Protein AF-A0A7C4CLF3-F1 (afdb_monomer_lite)

Structure (mmCIF, N/CA/C/O backbone):
data_AF-A0A7C4CLF3-F1
#
_entry.id   AF-A0A7C4CLF3-F1
#
loop_
_atom_site.group_PDB
_atom_site.id
_atom_site.type_symbol
_atom_site.label_atom_id
_atom_site.label_alt_id
_atom_site.label_comp_id
_atom_site.label_asym_id
_atom_site.label_entity_id
_atom_site.label_seq_id
_atom_site.pdbx_PDB_ins_code
_atom_site.Cartn_x
_atom_site.Cartn_y
_atom_site.Cartn_z
_atom_site.occupancy
_atom_site.B_iso_or_equiv
_atom_site.auth_seq_id
_atom_site.auth_comp_id
_atom_site.auth_asym_id
_atom_site.auth_atom_id
_atom_site.pdbx_PDB_model_num
ATOM 1 N N . ILE A 1 1 ? -1.739 -5.052 1.913 1.00 98.31 1 ILE A N 1
ATOM 2 C CA . ILE A 1 1 ? -0.980 -5.663 0.798 1.00 98.31 1 ILE A CA 1
ATOM 3 C C . ILE A 1 1 ? 0.257 -4.815 0.532 1.00 98.31 1 ILE A C 1
ATOM 5 O O . ILE A 1 1 ? 0.117 -3.636 0.220 1.00 98.31 1 ILE A O 1
ATOM 9 N N . GLU A 1 2 ? 1.456 -5.366 0.692 1.00 97.44 2 GLU A N 1
ATOM 10 C CA . GLU A 1 2 ? 2.700 -4.653 0.386 1.00 97.44 2 GLU A CA 1
ATOM 11 C C . GLU A 1 2 ? 3.278 -5.072 -0.971 1.00 97.44 2 GLU A C 1
ATOM 13 O O . GLU A 1 2 ? 3.654 -6.214 -1.190 1.00 97.44 2 GLU A O 1
ATOM 18 N N . GLN A 1 3 ? 3.416 -4.121 -1.883 1.00 94.94 3 GLN A N 1
ATOM 19 C CA . GLN A 1 3 ? 4.241 -4.252 -3.074 1.00 94.94 3 GLN A CA 1
ATOM 20 C C . GLN A 1 3 ? 5.724 -4.288 -2.678 1.00 94.94 3 GLN A C 1
ATOM 22 O O . GLN A 1 3 ? 6.275 -3.273 -2.233 1.00 94.94 3 GLN A O 1
ATOM 27 N N . ARG A 1 4 ? 6.385 -5.438 -2.865 1.00 92.50 4 ARG A N 1
ATOM 28 C CA . ARG A 1 4 ? 7.811 -5.597 -2.554 1.00 92.50 4 ARG A CA 1
ATOM 29 C C . ARG A 1 4 ? 8.659 -4.695 -3.436 1.00 92.50 4 ARG A C 1
ATOM 31 O O . ARG A 1 4 ? 8.721 -4.851 -4.656 1.00 92.50 4 ARG A O 1
ATOM 38 N N . ILE A 1 5 ? 9.369 -3.777 -2.796 1.00 85.81 5 ILE A N 1
ATOM 39 C CA . ILE A 1 5 ? 10.325 -2.901 -3.464 1.00 85.81 5 ILE A CA 1
ATOM 40 C C . ILE A 1 5 ? 11.635 -3.667 -3.614 1.00 85.81 5 ILE A C 1
ATOM 42 O O . ILE A 1 5 ? 12.145 -4.178 -2.613 1.00 85.81 5 ILE A O 1
ATOM 46 N N . PRO A 1 6 ? 12.215 -3.769 -4.823 1.00 80.62 6 PRO A N 1
ATOM 47 C CA . PRO A 1 6 ? 13.452 -4.510 -4.962 1.00 80.62 6 PRO A CA 1
ATOM 48 C C . PRO A 1 6 ? 14.561 -3.823 -4.158 1.00 80.62 6 PRO A C 1
ATOM 50 O O . PRO A 1 6 ? 14.803 -2.624 -4.298 1.00 80.62 6 PRO A O 1
ATOM 53 N N . TYR A 1 7 ? 15.251 -4.603 -3.324 1.00 71.88 7 TYR A N 1
ATOM 54 C CA . TYR A 1 7 ? 16.207 -4.102 -2.329 1.00 71.88 7 TYR A CA 1
ATOM 55 C C . TYR A 1 7 ? 17.327 -3.234 -2.924 1.00 71.88 7 TYR A C 1
ATOM 57 O O . TYR A 1 7 ? 17.796 -2.293 -2.290 1.00 71.88 7 TYR A O 1
ATOM 65 N N . ALA A 1 8 ? 17.714 -3.485 -4.179 1.00 74.62 8 ALA A N 1
ATOM 66 C CA . ALA A 1 8 ? 18.697 -2.674 -4.898 1.00 74.62 8 ALA A CA 1
ATOM 67 C C . ALA A 1 8 ? 18.305 -1.187 -5.045 1.00 74.62 8 ALA A C 1
ATOM 69 O O . ALA A 1 8 ? 19.165 -0.371 -5.374 1.00 74.62 8 ALA A O 1
ATOM 70 N N . PHE A 1 9 ? 17.037 -0.837 -4.802 1.00 73.56 9 PHE A N 1
ATOM 71 C CA . PHE A 1 9 ? 16.491 0.519 -4.921 1.00 73.56 9 PHE A CA 1
ATOM 72 C C . PHE A 1 9 ? 16.166 1.169 -3.576 1.00 73.56 9 PHE A C 1
ATOM 74 O O . PHE A 1 9 ? 15.627 2.275 -3.550 1.00 73.56 9 PHE A O 1
ATOM 81 N N . LEU A 1 10 ? 16.491 0.500 -2.471 1.00 78.62 10 LEU A N 1
ATOM 82 C CA . LEU A 1 10 ? 16.322 1.029 -1.126 1.00 78.62 10 LEU A CA 1
ATOM 83 C C . LEU A 1 10 ? 17.646 1.566 -0.570 1.00 78.62 10 LEU A C 1
ATOM 85 O O . LEU A 1 10 ? 18.733 1.269 -1.078 1.00 78.62 10 LEU A O 1
ATOM 89 N N . GLY A 1 11 ? 17.546 2.375 0.487 1.00 80.38 11 GLY A N 1
ATOM 90 C CA . GLY A 1 11 ? 18.708 2.756 1.285 1.00 80.38 11 GLY A CA 1
ATOM 91 C C . GLY A 1 11 ? 19.404 1.505 1.820 1.00 80.38 11 GLY A C 1
ATOM 92 O O . GLY A 1 11 ? 18.752 0.553 2.232 1.00 80.38 11 GLY A O 1
ATOM 93 N N . LYS A 1 12 ? 20.738 1.475 1.785 1.00 81.56 12 LYS A N 1
ATOM 94 C CA . LYS A 1 12 ? 21.520 0.337 2.295 1.00 81.56 12 LYS A CA 1
ATOM 95 C C . LYS A 1 12 ? 21.783 0.510 3.789 1.00 81.56 12 LYS A C 1
ATOM 97 O O . LYS A 1 12 ? 22.923 0.724 4.195 1.00 81.56 12 LYS A O 1
ATOM 102 N N . ASP A 1 13 ? 20.725 0.459 4.584 1.00 83.62 13 ASP A N 1
ATOM 103 C CA . ASP A 1 13 ? 20.789 0.527 6.041 1.00 83.62 13 ASP A CA 1
ATOM 104 C C . ASP A 1 13 ? 19.910 -0.548 6.690 1.00 83.62 13 ASP A C 1
ATOM 106 O O . ASP A 1 13 ? 19.141 -1.239 6.026 1.00 83.62 13 ASP A O 1
ATOM 110 N N . SER A 1 14 ? 20.043 -0.704 8.007 1.00 85.81 14 SER A N 1
ATOM 111 C CA . SER A 1 14 ? 19.294 -1.696 8.785 1.00 85.81 14 SER A CA 1
ATOM 112 C C . SER A 1 14 ? 17.796 -1.411 8.885 1.00 85.81 14 SER A C 1
ATOM 114 O O . SER A 1 14 ? 17.063 -2.252 9.393 1.00 85.81 14 SER A O 1
ATOM 116 N N . TYR A 1 15 ? 17.342 -0.228 8.472 1.00 88.6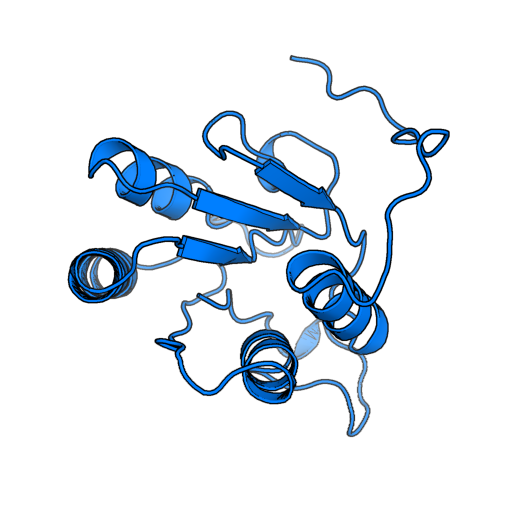2 15 TYR A N 1
ATOM 117 C CA . TYR A 1 15 ? 15.945 0.182 8.579 1.00 88.62 15 TYR A CA 1
ATOM 118 C C . TYR A 1 15 ? 15.170 -0.061 7.288 1.00 88.62 15 TYR A C 1
ATOM 120 O O . TYR A 1 15 ? 13.947 0.003 7.312 1.00 88.62 15 TYR A O 1
ATOM 128 N N . SER A 1 16 ? 15.867 -0.323 6.183 1.00 90.00 16 SER A N 1
ATOM 129 C CA . SER A 1 16 ? 15.289 -0.535 4.863 1.00 90.00 16 SER A CA 1
ATOM 130 C C . SER A 1 16 ? 15.242 -2.026 4.533 1.00 90.00 16 SER A C 1
ATOM 132 O O . SER A 1 16 ? 16.257 -2.628 4.199 1.00 90.00 16 SER A O 1
ATOM 134 N N . HIS A 1 17 ? 14.062 -2.638 4.601 1.00 90.31 17 HIS A N 1
ATOM 135 C CA . HIS A 1 17 ? 13.869 -4.060 4.295 1.00 90.31 17 HIS A CA 1
ATOM 136 C C . HIS A 1 17 ? 12.509 -4.317 3.633 1.00 90.31 17 HIS A C 1
ATOM 138 O O . HIS A 1 17 ? 11.674 -3.425 3.510 1.00 90.31 17 HIS A O 1
ATOM 144 N N . THR A 1 18 ? 12.275 -5.539 3.160 1.00 90.25 18 THR A N 1
ATOM 145 C CA . THR A 1 18 ? 10.928 -5.948 2.739 1.00 90.25 18 THR A CA 1
ATOM 146 C C . THR A 1 18 ? 9.998 -6.000 3.945 1.00 90.25 18 THR A C 1
ATOM 148 O O . THR A 1 18 ? 10.450 -6.292 5.049 1.00 90.25 18 THR A O 1
ATOM 151 N N . HIS A 1 19 ? 8.705 -5.772 3.733 1.00 93.12 19 HIS A N 1
ATOM 152 C CA . HIS A 1 19 ? 7.657 -5.857 4.757 1.00 93.12 19 HIS A CA 1
ATOM 153 C C . HIS A 1 19 ? 7.607 -4.680 5.738 1.00 93.12 19 HIS A C 1
ATOM 155 O O . HIS A 1 19 ? 6.885 -4.746 6.729 1.00 93.12 19 HIS A O 1
ATOM 161 N N . MET A 1 20 ? 8.313 -3.576 5.460 1.00 94.62 20 MET A N 1
ATOM 162 C CA . MET A 1 20 ? 8.274 -2.369 6.301 1.00 94.62 20 MET A CA 1
ATOM 163 C C . MET A 1 20 ? 6.868 -1.778 6.430 1.00 94.62 20 MET A C 1
ATOM 165 O O . MET A 1 20 ? 6.525 -1.238 7.480 1.00 94.62 20 MET A O 1
ATOM 169 N N . PHE A 1 21 ? 6.056 -1.824 5.369 1.00 96.50 21 PHE A N 1
ATOM 170 C CA . PHE A 1 21 ? 4.698 -1.291 5.424 1.00 96.50 21 PHE A CA 1
ATOM 171 C C . PHE A 1 21 ? 3.796 -2.221 6.230 1.00 96.50 21 PHE A C 1
ATOM 173 O O . PHE A 1 21 ? 3.069 -1.750 7.100 1.00 96.50 21 PHE A O 1
ATOM 180 N N . CYS A 1 22 ? 3.896 -3.533 6.018 1.00 97.12 22 CYS A N 1
ATOM 181 C CA . CYS A 1 22 ? 3.213 -4.524 6.849 1.00 97.12 22 CYS A CA 1
ATOM 182 C C . CYS A 1 22 ? 3.588 -4.397 8.335 1.00 97.12 22 CYS A C 1
ATOM 184 O O . CYS A 1 22 ? 2.697 -4.365 9.182 1.00 97.12 22 CYS A O 1
ATOM 186 N N . GLU A 1 23 ? 4.877 -4.255 8.651 1.00 96.75 23 GLU A N 1
ATOM 187 C CA . GLU A 1 23 ? 5.366 -4.018 10.013 1.00 96.75 23 GLU A CA 1
ATOM 188 C C . GLU A 1 23 ? 4.800 -2.716 10.593 1.00 96.75 23 GLU A C 1
ATOM 190 O O . GLU A 1 23 ? 4.266 -2.702 11.704 1.00 96.75 23 GLU A O 1
ATOM 195 N N . ALA A 1 24 ? 4.854 -1.619 9.830 1.00 97.38 24 ALA A N 1
ATOM 196 C CA . ALA A 1 24 ? 4.318 -0.334 10.262 1.00 97.38 24 ALA A CA 1
ATOM 197 C C . ALA A 1 24 ? 2.813 -0.415 10.560 1.00 97.38 24 ALA A C 1
ATOM 199 O O . ALA A 1 24 ? 2.370 0.124 11.569 1.00 97.38 24 ALA A O 1
ATOM 200 N N . MET A 1 25 ? 2.034 -1.129 9.743 1.00 98.19 25 MET A N 1
ATOM 201 C CA . MET A 1 25 ? 0.607 -1.354 9.992 1.00 98.19 25 MET A CA 1
ATOM 202 C C . MET A 1 25 ? 0.377 -2.218 11.248 1.00 98.19 25 MET A C 1
ATOM 204 O O . MET A 1 25 ? -0.479 -1.885 12.070 1.00 98.19 25 MET A O 1
ATOM 208 N N . ALA A 1 26 ? 1.166 -3.282 11.445 1.00 97.75 26 ALA A N 1
ATOM 209 C CA . ALA A 1 26 ? 1.057 -4.184 12.598 1.00 97.75 26 ALA A CA 1
ATOM 210 C C . ALA A 1 26 ? 1.331 -3.489 13.943 1.00 97.75 26 ALA A C 1
ATOM 212 O O . ALA A 1 26 ? 0.718 -3.823 14.955 1.00 97.75 26 ALA A O 1
ATOM 213 N N . ASN A 1 27 ? 2.178 -2.455 13.951 1.00 97.38 27 ASN A N 1
ATOM 214 C CA . ASN A 1 27 ? 2.422 -1.627 15.137 1.00 97.38 27 ASN A CA 1
ATOM 215 C C . ASN A 1 27 ? 1.187 -0.828 15.607 1.00 97.38 27 ASN A C 1
ATOM 217 O O . ASN A 1 27 ? 1.213 -0.228 16.684 1.00 97.38 27 ASN A O 1
ATOM 221 N N . HIS A 1 28 ? 0.112 -0.782 14.815 1.00 98.06 28 HIS A N 1
ATOM 222 C CA . HIS A 1 28 ? -1.134 -0.098 15.165 1.00 98.06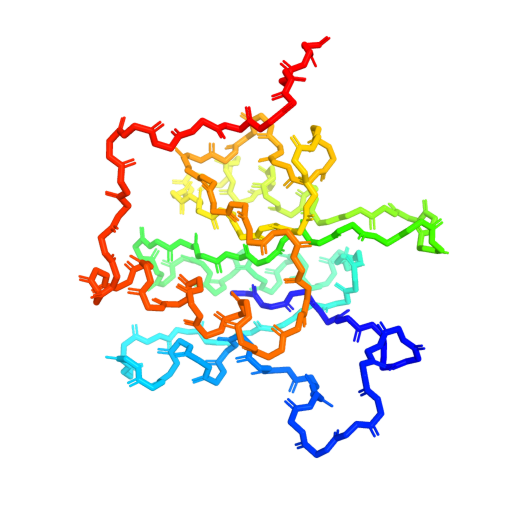 28 HIS A CA 1
ATOM 223 C C . HIS A 1 28 ? -2.273 -1.046 15.526 1.00 98.06 28 HIS A C 1
ATOM 225 O O . HIS A 1 28 ? -3.131 -0.681 16.329 1.00 98.06 28 HIS A O 1
ATOM 231 N N . SER A 1 29 ? -2.319 -2.232 14.921 1.00 96.62 29 SER A N 1
ATOM 232 C CA . SER A 1 29 ? -3.417 -3.174 15.100 1.00 96.62 29 SER A CA 1
ATOM 233 C C . SER A 1 29 ? -2.980 -4.593 14.764 1.00 96.62 29 SER A C 1
ATOM 235 O O . SER A 1 29 ? -2.243 -4.813 13.809 1.00 96.62 29 SER A O 1
ATOM 237 N N . TYR A 1 30 ? -3.519 -5.561 15.503 1.00 94.25 30 TYR A N 1
ATOM 238 C CA . TYR A 1 30 ? -3.427 -6.983 15.162 1.00 94.25 30 TYR A CA 1
ATOM 239 C C . TYR A 1 30 ? -4.640 -7.488 14.373 1.00 94.25 30 TYR A C 1
ATOM 241 O O . TYR A 1 30 ? -4.636 -8.622 13.908 1.00 94.25 30 TYR A O 1
ATOM 249 N N . ASN A 1 31 ? -5.675 -6.660 14.197 1.00 97.25 31 ASN A N 1
ATOM 250 C CA . ASN A 1 31 ? -6.813 -6.980 13.337 1.00 97.25 31 ASN A CA 1
ATOM 251 C C . ASN A 1 31 ? -6.468 -6.663 11.874 1.00 97.25 31 ASN A C 1
ATOM 253 O O . ASN A 1 31 ? -7.008 -5.724 11.291 1.00 97.25 31 ASN A O 1
ATOM 257 N N . LEU A 1 32 ? -5.483 -7.379 11.332 1.00 97.88 32 LEU A N 1
ATOM 258 C CA . LEU A 1 32 ? -4.946 -7.185 9.991 1.00 97.88 32 LEU A CA 1
ATOM 259 C C . LEU A 1 32 ? -4.700 -8.537 9.327 1.00 97.88 32 LEU A C 1
ATOM 261 O O . LEU A 1 32 ? -4.187 -9.462 9.951 1.00 97.88 32 LEU A O 1
ATOM 265 N N . ILE A 1 33 ? -4.982 -8.604 8.029 1.00 98.31 33 ILE A N 1
ATOM 266 C CA . ILE A 1 33 ? -4.484 -9.659 7.150 1.00 98.31 33 ILE A CA 1
ATOM 267 C C . ILE A 1 33 ? -3.310 -9.060 6.376 1.00 98.31 33 ILE A C 1
ATOM 269 O O . ILE A 1 33 ? -3.472 -8.082 5.639 1.00 98.31 33 ILE A O 1
ATOM 273 N N . LEU A 1 34 ? -2.113 -9.604 6.587 1.00 97.94 34 LEU A N 1
ATOM 274 C CA . LEU A 1 34 ? -0.883 -9.119 5.966 1.00 97.94 34 LEU A CA 1
ATOM 275 C C . LEU A 1 34 ? -0.465 -10.079 4.853 1.00 97.94 34 LEU A C 1
ATOM 277 O O . LEU A 1 34 ? -0.363 -11.280 5.071 1.00 97.94 34 LEU A O 1
ATOM 281 N N . THR A 1 35 ? -0.231 -9.526 3.670 1.00 97.81 35 THR A N 1
ATOM 282 C CA . THR A 1 35 ? 0.300 -10.227 2.497 1.00 97.81 35 THR A CA 1
ATOM 283 C C . THR A 1 35 ? 1.094 -9.229 1.655 1.00 97.81 35 THR A C 1
ATOM 285 O O . THR A 1 35 ? 0.936 -8.006 1.812 1.00 97.81 35 THR A O 1
ATOM 288 N N . ASP A 1 36 ? 1.934 -9.738 0.770 1.00 97.38 36 ASP A N 1
ATOM 289 C CA . ASP A 1 36 ? 2.794 -8.986 -0.124 1.00 97.38 36 ASP A CA 1
ATOM 290 C C . ASP A 1 36 ? 2.751 -9.539 -1.551 1.00 97.38 36 ASP A C 1
ATOM 292 O O . ASP A 1 36 ? 2.323 -10.658 -1.803 1.00 97.38 36 ASP A O 1
ATOM 296 N N . THR A 1 37 ? 3.180 -8.724 -2.508 1.00 97.69 37 THR A N 1
ATOM 297 C CA . THR A 1 37 ? 3.259 -9.104 -3.924 1.00 97.69 37 THR A CA 1
ATOM 298 C C . THR A 1 37 ? 4.631 -8.763 -4.481 1.00 97.69 37 THR A C 1
ATOM 300 O O . THR A 1 37 ? 5.412 -8.022 -3.875 1.00 97.69 37 THR A O 1
ATOM 303 N N . ALA A 1 38 ? 4.947 -9.235 -5.681 1.00 95.31 38 ALA A N 1
ATOM 304 C CA . ALA A 1 38 ? 5.998 -8.649 -6.495 1.00 95.31 38 ALA A CA 1
ATOM 305 C C . ALA A 1 38 ? 5.714 -7.159 -6.768 1.00 95.31 38 ALA A C 1
ATOM 307 O O . ALA A 1 38 ? 4.633 -6.637 -6.472 1.00 95.31 38 ALA A O 1
ATOM 308 N N . PHE A 1 39 ? 6.695 -6.453 -7.341 1.00 94.31 39 PHE A N 1
ATOM 309 C CA . PHE A 1 39 ? 6.517 -5.039 -7.680 1.00 94.31 39 PHE A CA 1
ATOM 310 C C . PHE A 1 39 ? 5.370 -4.820 -8.679 1.00 94.31 39 PHE A C 1
ATOM 312 O O . PHE A 1 39 ? 4.654 -3.831 -8.595 1.00 94.31 39 PHE A O 1
ATOM 319 N N . HIS A 1 40 ? 5.204 -5.764 -9.599 1.00 95.31 40 HIS A N 1
ATOM 320 C CA . HIS A 1 40 ? 4.027 -5.908 -10.435 1.00 95.31 40 HIS A CA 1
ATOM 321 C C . HIS A 1 40 ? 3.457 -7.298 -10.153 1.00 95.31 40 HIS A C 1
ATOM 323 O O . HIS A 1 40 ? 4.113 -8.294 -10.458 1.00 95.31 40 HIS A O 1
ATOM 329 N N . ALA A 1 41 ? 2.298 -7.351 -9.500 1.00 97.50 41 ALA A N 1
ATOM 330 C CA . ALA A 1 41 ? 1.714 -8.581 -8.985 1.00 97.50 41 ALA A CA 1
ATOM 331 C C . ALA A 1 41 ? 1.447 -9.589 -10.108 1.00 97.50 41 ALA A C 1
ATOM 333 O O . ALA A 1 41 ? 0.887 -9.227 -11.147 1.00 97.50 41 ALA A O 1
ATOM 334 N N . THR A 1 42 ? 1.827 -10.845 -9.887 1.00 97.69 42 THR A N 1
ATOM 335 C CA . THR A 1 42 ? 1.515 -11.945 -10.809 1.00 97.69 42 THR A CA 1
ATOM 336 C C . THR A 1 42 ? 0.037 -12.330 -10.722 1.00 97.69 42 THR A C 1
ATOM 338 O O . THR A 1 42 ? -0.649 -11.979 -9.764 1.00 97.69 42 THR A O 1
ATOM 341 N N . ASP A 1 43 ? -0.467 -13.096 -11.693 1.00 97.81 43 ASP A N 1
ATOM 342 C CA . ASP A 1 43 ? -1.853 -13.588 -11.656 1.00 97.81 43 ASP A CA 1
ATOM 343 C C . ASP A 1 43 ? -2.145 -14.438 -10.404 1.00 97.81 43 ASP A C 1
ATOM 345 O O . ASP A 1 43 ? -3.246 -14.379 -9.856 1.00 97.81 43 ASP A O 1
ATOM 349 N N . GLU A 1 44 ? -1.150 -15.193 -9.927 1.00 98.38 44 GLU A N 1
ATOM 350 C CA . GLU A 1 44 ? -1.238 -15.982 -8.693 1.00 98.38 44 GLU A CA 1
ATOM 351 C C . GLU A 1 44 ? -1.350 -15.077 -7.459 1.00 98.38 44 GLU A C 1
ATOM 353 O O . GLU A 1 44 ? -2.272 -15.240 -6.661 1.00 98.38 44 GLU A O 1
ATOM 358 N N . GLU A 1 45 ? -0.487 -14.062 -7.351 1.00 98.56 45 GLU A N 1
ATOM 359 C CA . GLU A 1 45 ? -0.525 -13.085 -6.255 1.00 98.56 45 GLU A CA 1
ATOM 360 C C . GLU A 1 45 ? -1.834 -12.271 -6.270 1.00 98.56 45 GLU A C 1
ATOM 362 O O . GLU A 1 45 ? -2.400 -11.966 -5.218 1.00 98.56 45 GLU A O 1
ATOM 367 N N . VAL A 1 46 ? -2.363 -11.944 -7.457 1.00 98.69 46 VAL A N 1
ATOM 368 C CA . VAL A 1 46 ? -3.669 -11.282 -7.607 1.00 98.69 46 VAL A CA 1
ATOM 369 C C . VAL A 1 46 ? -4.797 -12.179 -7.097 1.00 98.69 46 VAL A C 1
ATOM 371 O O . VAL A 1 46 ? -5.665 -11.701 -6.363 1.00 98.69 46 VAL A O 1
ATOM 374 N N . ALA A 1 47 ? -4.798 -13.462 -7.465 1.00 98.69 47 ALA A N 1
ATOM 375 C CA . ALA A 1 47 ? -5.808 -14.414 -7.012 1.00 98.69 47 ALA A CA 1
ATOM 376 C C . ALA A 1 47 ? -5.770 -14.604 -5.487 1.00 98.69 47 ALA A C 1
ATOM 378 O O . ALA A 1 47 ? -6.820 -14.582 -4.844 1.00 98.69 47 ALA A O 1
ATOM 379 N N . GLU A 1 48 ? -4.574 -14.715 -4.904 1.00 98.69 48 GLU A N 1
ATOM 380 C CA . GLU A 1 48 ? -4.391 -14.790 -3.453 1.00 98.69 48 GLU A CA 1
ATOM 381 C C . GLU A 1 48 ? -4.918 -13.529 -2.753 1.00 98.69 48 GLU A C 1
ATOM 383 O O . GLU A 1 48 ? -5.709 -13.621 -1.811 1.00 98.69 48 GLU A O 1
ATOM 388 N N . CYS A 1 49 ? -4.550 -12.341 -3.245 1.00 98.62 49 CYS A N 1
ATOM 389 C CA . CYS A 1 49 ? -5.019 -11.076 -2.683 1.00 98.62 49 CYS A CA 1
ATOM 390 C C . CYS A 1 49 ? -6.549 -10.956 -2.720 1.00 98.62 49 CYS A C 1
ATOM 392 O O . CYS A 1 49 ? -7.144 -10.480 -1.754 1.00 98.62 49 CYS A O 1
ATOM 394 N N . LEU A 1 50 ? -7.191 -11.389 -3.811 1.00 98.75 50 LEU A N 1
ATOM 395 C CA . LEU A 1 50 ? -8.651 -11.392 -3.934 1.00 98.75 50 LEU A CA 1
ATOM 396 C C . LEU A 1 50 ? -9.312 -12.356 -2.946 1.00 98.75 50 LEU A C 1
ATOM 398 O O . LEU A 1 50 ? -10.360 -12.032 -2.393 1.00 98.75 50 LEU A O 1
ATOM 402 N N . GLU A 1 51 ? -8.721 -13.527 -2.709 1.00 98.75 51 GLU A N 1
ATOM 403 C CA . GLU A 1 51 ? -9.254 -14.483 -1.738 1.00 98.75 51 GLU A CA 1
ATOM 404 C C . GLU A 1 51 ? -9.157 -13.943 -0.308 1.00 98.75 51 GLU A C 1
ATOM 406 O O . GLU A 1 51 ? -10.139 -13.960 0.435 1.00 98.75 51 GLU A O 1
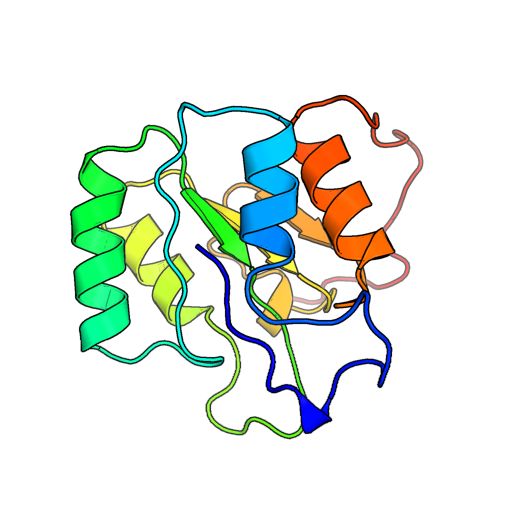ATOM 411 N N . LEU A 1 52 ? -8.000 -13.393 0.064 1.00 98.69 52 LEU A N 1
ATOM 412 C CA . LEU A 1 52 ? -7.792 -12.788 1.379 1.00 98.69 52 LEU A CA 1
ATOM 413 C C . LEU A 1 52 ? -8.697 -11.566 1.601 1.00 98.69 52 LEU A C 1
ATOM 415 O O . LEU A 1 52 ? -9.246 -11.398 2.690 1.00 98.69 52 LEU A O 1
ATOM 419 N N . ALA A 1 53 ? -8.907 -10.740 0.571 1.00 98.44 53 ALA A N 1
ATOM 420 C CA . ALA A 1 53 ? -9.723 -9.529 0.661 1.00 98.44 53 ALA A CA 1
ATOM 421 C C . ALA A 1 53 ? -11.193 -9.802 1.022 1.00 98.44 53 ALA A C 1
ATOM 423 O O . ALA A 1 53 ? -11.830 -8.947 1.633 1.00 98.44 53 ALA A O 1
ATOM 424 N N . LYS A 1 54 ? -11.733 -10.995 0.732 1.00 98.50 54 LYS A N 1
ATOM 425 C CA . LYS A 1 54 ? -13.099 -11.393 1.137 1.00 98.50 54 LYS A CA 1
ATOM 426 C C . LYS A 1 54 ? -13.318 -11.367 2.650 1.00 98.50 54 LYS A C 1
ATOM 428 O O . LYS A 1 54 ? -14.458 -11.289 3.095 1.00 98.50 54 LYS A O 1
ATOM 433 N N . GLN A 1 55 ? -12.243 -11.463 3.428 1.00 98.31 55 GLN A N 1
ATOM 434 C CA . GLN A 1 55 ? -12.272 -11.484 4.889 1.00 98.31 55 GLN A CA 1
ATOM 435 C C . GLN A 1 55 ? -12.045 -10.096 5.508 1.00 98.31 55 GLN A C 1
ATOM 437 O O . GLN A 1 55 ? -12.043 -9.975 6.731 1.00 98.31 55 GLN A O 1
ATOM 442 N N . ALA A 1 56 ? -11.821 -9.061 4.692 1.00 97.94 56 ALA A N 1
ATOM 443 C CA . ALA A 1 56 ? -11.476 -7.722 5.149 1.00 97.94 56 ALA A CA 1
ATOM 444 C C . ALA A 1 56 ? -12.524 -6.689 4.720 1.00 97.94 56 ALA A C 1
ATOM 446 O O . ALA A 1 56 ? -12.954 -6.653 3.568 1.00 97.94 56 ALA A O 1
ATOM 447 N N . ASP A 1 57 ? -12.868 -5.779 5.632 1.00 97.88 57 ASP A N 1
ATOM 448 C CA . ASP A 1 57 ? -13.777 -4.661 5.344 1.00 97.88 57 ASP A CA 1
ATOM 449 C C . ASP A 1 57 ? -13.120 -3.576 4.468 1.00 97.88 57 ASP A C 1
ATOM 451 O O . ASP A 1 57 ? -13.792 -2.800 3.787 1.00 97.88 57 ASP A O 1
ATOM 455 N N . LEU A 1 58 ? -11.787 -3.505 4.500 1.00 98.31 58 LEU A N 1
ATOM 456 C CA . LEU A 1 58 ? -10.976 -2.496 3.830 1.00 98.31 58 LEU A CA 1
ATOM 457 C C . LEU A 1 58 ? -9.670 -3.115 3.339 1.00 98.31 58 LEU A C 1
ATOM 459 O O . LEU A 1 58 ? -8.959 -3.769 4.104 1.00 98.31 58 LEU A O 1
ATOM 463 N N . VAL A 1 59 ? -9.305 -2.830 2.092 1.00 98.69 59 VAL A N 1
ATOM 464 C CA . VAL A 1 59 ? -7.992 -3.183 1.553 1.00 98.69 59 VAL A CA 1
ATOM 465 C C . VAL A 1 59 ? -7.116 -1.940 1.522 1.00 98.69 59 VAL A C 1
ATOM 467 O O . VAL A 1 59 ? -7.448 -0.943 0.885 1.00 98.69 59 VAL A O 1
ATOM 470 N N . VAL A 1 60 ? -5.967 -2.006 2.188 1.00 98.62 60 VAL A N 1
ATOM 471 C CA . VAL A 1 60 ? -4.921 -0.985 2.087 1.00 98.62 60 VAL A CA 1
ATOM 472 C C . VAL A 1 60 ? -3.723 -1.596 1.379 1.00 98.62 60 VAL A C 1
ATOM 474 O O . VAL A 1 60 ? -3.230 -2.659 1.783 1.00 98.62 60 VAL A O 1
ATOM 477 N N . MET A 1 61 ? -3.249 -0.945 0.319 1.00 98.44 61 MET A N 1
ATOM 478 C CA . MET A 1 61 ? -2.143 -1.470 -0.472 1.00 98.44 61 MET A CA 1
ATOM 479 C C . MET A 1 61 ? -1.158 -0.411 -0.937 1.00 98.44 61 MET A C 1
ATOM 481 O O . MET A 1 61 ? -1.542 0.722 -1.218 1.00 98.44 61 MET A O 1
ATOM 485 N N . THR A 1 62 ? 0.113 -0.787 -1.058 1.00 97.62 62 THR A N 1
ATOM 486 C CA . THR A 1 62 ? 1.086 0.062 -1.746 1.00 97.62 62 THR A CA 1
ATOM 487 C C . THR A 1 62 ? 0.971 -0.102 -3.266 1.00 97.62 62 THR A C 1
ATOM 489 O O . THR A 1 62 ? 0.735 -1.197 -3.774 1.00 97.62 62 THR A O 1
ATOM 492 N N . ASN A 1 63 ? 1.117 1.013 -3.984 1.00 96.81 63 ASN A N 1
ATOM 493 C CA . ASN A 1 63 ? 1.180 1.095 -5.443 1.00 96.81 63 ASN A CA 1
ATOM 494 C C . ASN A 1 63 ? 2.360 1.992 -5.839 1.00 96.81 63 ASN A C 1
ATOM 496 O O . ASN A 1 63 ? 2.200 3.155 -6.227 1.00 96.81 63 ASN A O 1
ATOM 500 N N . TYR A 1 64 ? 3.570 1.490 -5.628 1.00 95.31 64 TYR A N 1
ATOM 501 C CA . TYR A 1 64 ? 4.794 2.238 -5.860 1.00 95.31 64 TYR A CA 1
ATOM 502 C C . TYR A 1 64 ? 5.226 2.206 -7.319 1.00 95.31 64 TYR A C 1
ATOM 504 O O . TYR A 1 64 ? 5.029 1.232 -8.044 1.00 95.31 64 TYR A O 1
ATOM 512 N N . TYR A 1 65 ? 5.854 3.300 -7.736 1.00 93.38 65 TYR A N 1
ATOM 513 C CA . TYR A 1 65 ? 6.431 3.468 -9.057 1.00 93.38 65 TYR A CA 1
ATOM 514 C C . TYR A 1 65 ? 7.956 3.455 -8.986 1.00 93.38 65 TYR A C 1
ATOM 516 O O . TYR A 1 65 ? 8.573 4.167 -8.185 1.00 93.38 65 TYR A O 1
ATOM 524 N N . ALA A 1 66 ? 8.563 2.677 -9.879 1.00 91.06 66 ALA A N 1
ATOM 525 C CA . ALA A 1 66 ? 9.997 2.633 -10.098 1.00 91.06 66 ALA A CA 1
ATOM 526 C C . ALA A 1 66 ? 10.268 2.558 -11.605 1.00 91.06 66 ALA A C 1
ATOM 528 O O . ALA A 1 66 ? 9.888 1.597 -12.262 1.00 91.06 66 ALA A O 1
ATOM 529 N N . ARG A 1 67 ? 10.983 3.551 -12.156 1.00 88.56 67 ARG A N 1
ATOM 530 C CA . ARG A 1 67 ? 11.261 3.687 -13.610 1.00 88.56 67 ARG A CA 1
ATOM 531 C C . ARG A 1 67 ? 11.940 2.466 -14.254 1.00 88.56 67 ARG A C 1
ATOM 533 O O . ARG A 1 67 ? 11.941 2.306 -15.479 1.00 88.56 67 ARG A O 1
ATOM 540 N N . ILE A 1 68 ? 12.613 1.676 -13.426 1.00 86.56 68 ILE A N 1
ATOM 541 C CA . ILE A 1 68 ? 13.384 0.496 -13.813 1.00 86.56 68 ILE A CA 1
ATOM 542 C C . ILE A 1 68 ? 12.510 -0.751 -13.986 1.00 86.56 68 ILE A C 1
ATOM 544 O O . ILE A 1 68 ? 12.898 -1.624 -14.753 1.00 86.56 68 ILE A O 1
ATOM 548 N N . VAL A 1 69 ? 11.337 -0.811 -13.343 1.00 89.44 69 VAL A N 1
ATOM 549 C CA . VAL A 1 69 ? 10.383 -1.917 -13.499 1.00 89.44 69 VAL A CA 1
ATOM 550 C C . VAL A 1 69 ? 9.499 -1.604 -14.702 1.00 89.44 69 VAL A C 1
ATOM 552 O O . VAL A 1 69 ? 8.799 -0.592 -14.711 1.00 89.44 69 VAL A O 1
ATOM 555 N N . LYS A 1 70 ? 9.593 -2.412 -15.761 1.00 90.00 70 LYS A N 1
ATOM 556 C CA . LYS A 1 70 ? 8.965 -2.112 -17.063 1.00 90.00 70 LYS A CA 1
ATOM 557 C C . LYS A 1 70 ? 7.520 -2.572 -17.140 1.00 90.00 70 LYS A C 1
ATOM 559 O O . LYS A 1 70 ? 6.731 -1.969 -17.857 1.00 90.00 70 LYS A O 1
ATOM 564 N N . GLU A 1 71 ? 7.195 -3.586 -16.359 1.00 91.69 71 GLU A N 1
ATOM 565 C CA . GLU A 1 71 ? 5.863 -4.131 -16.137 1.00 91.69 71 GLU A CA 1
ATOM 566 C C . GLU A 1 71 ? 4.938 -3.089 -15.484 1.00 91.69 71 GLU A C 1
ATOM 568 O O . GLU A 1 71 ? 3.728 -3.097 -15.694 1.00 91.69 71 GLU A O 1
ATOM 573 N N . GLY A 1 72 ? 5.522 -2.123 -14.766 1.00 90.88 72 GLY A N 1
ATOM 574 C CA . GLY A 1 72 ? 4.820 -0.992 -14.176 1.00 90.88 72 GLY A CA 1
ATOM 575 C C . GLY A 1 72 ? 4.491 -1.200 -12.701 1.00 90.88 72 GLY A C 1
ATOM 576 O O . GLY A 1 72 ? 5.244 -1.833 -11.964 1.00 90.88 72 GLY A O 1
ATOM 577 N N . THR A 1 73 ? 3.399 -0.578 -12.265 1.00 93.19 73 THR A N 1
ATOM 578 C CA . THR A 1 73 ? 2.920 -0.587 -10.876 1.00 93.19 73 THR A CA 1
ATOM 579 C C . THR A 1 73 ? 1.876 -1.691 -10.658 1.00 93.19 73 THR A C 1
ATOM 581 O O . THR A 1 73 ? 1.585 -2.464 -11.572 1.00 93.19 73 THR A O 1
ATOM 584 N N . ASN A 1 74 ? 1.272 -1.738 -9.470 1.00 94.81 74 ASN A N 1
ATOM 585 C CA . ASN A 1 74 ? 0.183 -2.643 -9.093 1.00 94.81 74 ASN A CA 1
ATOM 586 C C . ASN A 1 74 ? -1.224 -2.093 -9.404 1.00 94.81 74 ASN A C 1
ATOM 588 O O . ASN A 1 74 ? -2.214 -2.516 -8.800 1.00 94.81 74 ASN A O 1
ATOM 592 N N . TRP A 1 75 ? -1.353 -1.157 -10.349 1.00 93.75 75 TRP A N 1
ATOM 593 C CA . TRP A 1 75 ? -2.649 -0.568 -10.710 1.00 93.75 75 TRP A CA 1
ATOM 594 C C . TRP A 1 75 ? -3.694 -1.624 -11.121 1.00 93.75 75 TRP A C 1
ATOM 596 O O . TRP A 1 75 ? -4.886 -1.450 -10.859 1.00 93.75 75 TRP A O 1
ATOM 606 N N . HIS A 1 76 ? -3.263 -2.729 -11.738 1.00 95.62 76 HIS A N 1
ATOM 607 C CA . HIS A 1 76 ? -4.135 -3.822 -12.174 1.00 95.62 76 HIS A CA 1
ATOM 608 C C . HIS A 1 76 ? -4.725 -4.586 -10.989 1.00 95.62 76 HIS A C 1
ATOM 610 O O . HIS A 1 76 ? -5.904 -4.935 -11.024 1.00 95.62 76 HIS A O 1
ATOM 616 N N . LEU A 1 77 ? -3.948 -4.783 -9.921 1.00 98.00 77 LEU A N 1
ATOM 617 C CA . LEU A 1 77 ? -4.439 -5.372 -8.678 1.00 98.00 77 LEU A CA 1
ATOM 618 C C . LEU A 1 77 ? -5.474 -4.454 -8.014 1.00 98.00 77 LEU A C 1
ATOM 620 O O . LEU A 1 77 ? -6.538 -4.935 -7.627 1.00 98.00 77 LEU A O 1
ATOM 624 N N . VAL A 1 78 ? -5.226 -3.135 -7.967 1.00 97.88 78 VAL A N 1
ATOM 625 C CA . VAL A 1 78 ? -6.221 -2.160 -7.469 1.00 97.88 78 VAL A CA 1
ATOM 626 C C . VAL A 1 78 ? -7.533 -2.319 -8.234 1.00 97.88 78 VAL A C 1
ATOM 628 O O . VAL A 1 78 ? -8.588 -2.497 -7.630 1.00 97.88 78 VAL A O 1
ATOM 631 N N . LYS A 1 79 ? -7.463 -2.325 -9.570 1.00 97.62 79 LYS A N 1
ATOM 632 C CA . LYS A 1 79 ? -8.636 -2.485 -10.429 1.00 97.62 79 LYS A CA 1
ATOM 633 C C . LYS A 1 79 ? -9.386 -3.788 -10.145 1.00 97.62 79 LYS A C 1
ATOM 635 O O . LYS A 1 79 ? -10.604 -3.762 -10.012 1.00 97.62 79 LYS A O 1
ATOM 640 N N . LYS A 1 80 ? -8.685 -4.917 -10.009 1.00 98.44 80 LYS A N 1
ATOM 641 C CA . LYS A 1 80 ? -9.309 -6.221 -9.729 1.00 98.44 80 LYS A CA 1
ATOM 642 C C . LYS A 1 80 ? -10.017 -6.258 -8.376 1.00 98.44 80 LYS A C 1
ATOM 644 O O . LYS A 1 80 ? -11.131 -6.766 -8.291 1.00 98.44 80 LYS A O 1
ATOM 649 N N . LEU A 1 81 ? -9.413 -5.677 -7.341 1.00 98.56 81 LEU A N 1
ATOM 650 C CA . LEU A 1 81 ? -10.029 -5.559 -6.016 1.00 98.56 81 LEU A CA 1
ATOM 651 C C . LEU A 1 81 ? -11.291 -4.683 -6.056 1.00 98.56 81 LEU A C 1
ATOM 653 O O . LEU A 1 81 ? -12.305 -5.028 -5.452 1.00 98.56 81 LEU A O 1
ATOM 657 N N . LYS A 1 82 ? -11.254 -3.580 -6.813 1.00 98.25 82 LYS A N 1
ATOM 658 C CA . LYS A 1 82 ? -12.418 -2.711 -7.038 1.00 98.25 82 LYS A CA 1
ATOM 659 C C . LYS A 1 82 ? -13.528 -3.408 -7.822 1.00 98.25 82 LYS A C 1
ATOM 661 O O . LYS A 1 82 ? -14.683 -3.328 -7.418 1.00 98.25 82 LYS A O 1
ATOM 666 N N . GLU A 1 83 ? -13.191 -4.123 -8.896 1.00 98.31 83 GL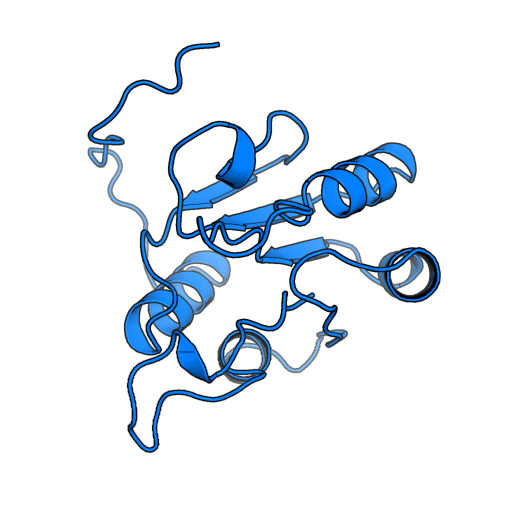U A N 1
ATOM 667 C CA . GLU A 1 83 ? -14.134 -4.942 -9.676 1.00 98.31 83 GLU A CA 1
ATOM 668 C C . GLU A 1 83 ? -14.803 -6.025 -8.810 1.00 98.31 83 GLU A C 1
ATOM 670 O O . GLU A 1 83 ? -15.971 -6.344 -9.023 1.00 98.31 83 GLU A O 1
ATOM 675 N N . ALA A 1 84 ? -14.095 -6.548 -7.805 1.00 98.25 84 ALA A N 1
ATOM 676 C CA . ALA A 1 84 ? -14.625 -7.491 -6.820 1.00 98.25 84 ALA A CA 1
ATOM 677 C C . ALA A 1 84 ? -15.463 -6.836 -5.699 1.00 98.25 84 ALA A C 1
ATOM 679 O O . ALA A 1 84 ? -15.984 -7.539 -4.835 1.00 98.25 84 ALA A O 1
ATOM 680 N N . GLY A 1 85 ? -15.636 -5.510 -5.717 1.00 98.19 85 GLY A N 1
ATOM 681 C CA . GLY A 1 85 ? -16.507 -4.783 -4.790 1.00 98.19 85 GLY A CA 1
ATOM 682 C C . GLY A 1 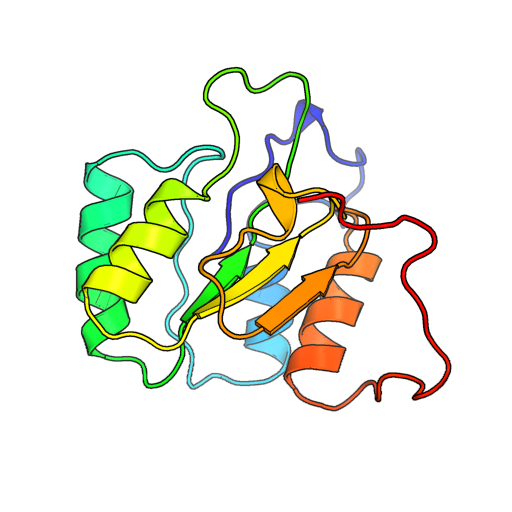85 ? -15.841 -4.323 -3.492 1.00 98.19 85 GLY A C 1
ATOM 683 O O . GLY A 1 85 ? -16.543 -3.893 -2.579 1.00 98.19 85 GLY A O 1
ATOM 684 N N . HIS A 1 86 ? -14.511 -4.379 -3.389 1.00 98.62 86 HIS A N 1
ATOM 685 C CA . HIS A 1 86 ? -13.806 -3.928 -2.190 1.00 98.62 86 HIS A CA 1
ATOM 686 C C . HIS A 1 86 ? -13.613 -2.404 -2.157 1.00 98.62 86 HIS A C 1
ATOM 688 O O . HIS A 1 86 ? -13.486 -1.734 -3.190 1.00 98.62 86 HIS A O 1
ATOM 694 N N . THR A 1 87 ? -13.540 -1.856 -0.941 1.00 98.56 87 THR A N 1
ATOM 695 C CA . THR A 1 87 ? -13.002 -0.509 -0.705 1.00 98.56 87 THR A CA 1
ATOM 696 C C . THR A 1 87 ? -11.480 -0.603 -0.669 1.00 98.56 87 THR A C 1
ATOM 698 O O . THR A 1 87 ? -10.933 -1.425 0.070 1.00 98.56 87 THR A O 1
ATOM 701 N N . VAL A 1 88 ? -10.794 0.218 -1.462 1.00 98.62 88 VAL A N 1
ATOM 702 C CA . VAL A 1 88 ? -9.343 0.158 -1.653 1.00 98.62 88 VAL A CA 1
ATOM 703 C C . VAL A 1 88 ? -8.706 1.520 -1.402 1.00 98.62 88 VAL A C 1
ATOM 705 O O . VAL A 1 88 ? -9.014 2.508 -2.072 1.00 98.62 88 VAL A O 1
ATOM 708 N N . VAL A 1 89 ? -7.760 1.551 -0.465 1.00 98.56 89 VAL A N 1
ATOM 709 C CA . VAL A 1 89 ? -6.890 2.698 -0.188 1.00 98.56 89 VAL A CA 1
ATOM 710 C C . VAL A 1 89 ? -5.495 2.404 -0.713 1.00 98.56 89 VAL A C 1
ATOM 712 O O . VAL A 1 89 ? -4.893 1.381 -0.380 1.00 98.56 89 VAL A O 1
ATOM 715 N N . VAL A 1 90 ? -4.963 3.324 -1.512 1.00 98.38 90 VAL A N 1
ATOM 716 C CA . VAL A 1 90 ? -3.629 3.208 -2.101 1.00 98.38 90 VAL A CA 1
ATOM 717 C C . VAL A 1 90 ? -2.626 4.077 -1.352 1.00 98.38 90 VAL A C 1
ATOM 719 O O . VAL A 1 90 ? -2.872 5.251 -1.098 1.00 98.38 90 VAL A O 1
ATOM 722 N N . VAL A 1 91 ? -1.456 3.521 -1.055 1.00 98.12 91 VAL A N 1
ATOM 723 C CA . VAL A 1 91 ? -0.274 4.259 -0.598 1.00 98.12 91 VAL A CA 1
ATOM 724 C C . VAL A 1 91 ? 0.743 4.295 -1.737 1.00 98.12 91 VAL A C 1
ATOM 726 O O . VAL A 1 91 ? 1.121 3.252 -2.263 1.00 98.12 91 VAL A O 1
ATOM 729 N N . THR A 1 92 ? 1.197 5.475 -2.152 1.00 96.81 92 THR A N 1
ATOM 730 C CA . THR A 1 92 ? 2.107 5.610 -3.300 1.00 96.81 92 THR A CA 1
ATOM 731 C C . THR A 1 92 ? 3.203 6.644 -3.075 1.00 96.81 92 THR A C 1
ATOM 733 O O . THR A 1 92 ? 3.017 7.640 -2.383 1.00 96.81 92 THR A O 1
ATOM 736 N N . ASN A 1 93 ? 4.344 6.435 -3.725 1.00 94.38 93 ASN A N 1
ATOM 737 C CA . ASN A 1 93 ? 5.471 7.357 -3.778 1.00 94.38 93 ASN A CA 1
ATOM 738 C C . ASN A 1 93 ? 5.372 8.306 -4.981 1.00 94.38 93 ASN A C 1
ATOM 740 O O . ASN A 1 93 ? 6.245 9.153 -5.163 1.00 94.38 93 ASN A O 1
ATOM 744 N N . TYR A 1 94 ? 4.361 8.138 -5.836 1.00 93.94 94 TYR A N 1
ATOM 745 C CA . TYR A 1 94 ? 4.314 8.775 -7.141 1.00 93.94 94 TYR A CA 1
ATOM 746 C C . TYR A 1 94 ? 2.985 9.505 -7.342 1.00 93.94 94 TYR A C 1
ATOM 748 O O . TYR A 1 94 ? 1.939 8.862 -7.397 1.00 93.94 94 TYR A O 1
ATOM 756 N N . PRO A 1 95 ? 3.000 10.846 -7.463 1.00 93.25 95 PRO A N 1
ATOM 757 C CA . PRO A 1 95 ? 1.778 11.648 -7.477 1.00 93.25 95 PRO A CA 1
ATOM 758 C C . PRO A 1 95 ? 1.041 11.634 -8.828 1.00 93.25 95 PRO A C 1
ATOM 760 O O . PRO A 1 95 ? 0.029 12.308 -8.970 1.00 93.25 95 PRO A O 1
ATOM 763 N N . TYR A 1 96 ? 1.536 10.894 -9.824 1.00 91.69 96 TYR A N 1
ATOM 764 C CA . TYR A 1 96 ? 0.917 10.777 -11.148 1.00 91.69 96 TYR A CA 1
ATOM 765 C C . TYR A 1 96 ? 0.071 9.509 -11.262 1.00 91.69 96 TYR A C 1
ATOM 767 O O . TYR A 1 96 ? 0.077 8.662 -10.367 1.00 91.69 96 TYR A O 1
ATOM 775 N N . ILE A 1 97 ? -0.682 9.393 -12.358 1.00 90.38 97 ILE A N 1
ATOM 776 C CA . ILE A 1 97 ? -1.791 8.444 -12.501 1.00 90.38 97 ILE A CA 1
ATOM 777 C C . ILE A 1 97 ? -1.392 6.976 -12.344 1.00 90.38 97 ILE A C 1
ATOM 779 O O . ILE A 1 97 ? -2.187 6.175 -11.866 1.00 90.38 97 ILE A O 1
ATOM 783 N N . GLU A 1 98 ? -0.148 6.637 -12.661 1.00 90.50 98 GLU A N 1
ATOM 784 C CA . GLU A 1 98 ? 0.425 5.305 -12.494 1.00 90.50 98 GLU A CA 1
ATOM 785 C C . GLU A 1 98 ? 0.536 4.898 -11.017 1.00 90.50 98 GLU A C 1
ATOM 787 O O . GLU A 1 98 ? 0.412 3.716 -10.688 1.00 90.50 98 GLU A O 1
ATOM 792 N N . GLY A 1 99 ? 0.774 5.876 -10.136 1.00 92.12 99 GLY A N 1
ATOM 793 C CA . GLY A 1 99 ? 0.864 5.700 -8.688 1.00 92.12 99 GLY A CA 1
ATOM 794 C C . GLY A 1 99 ? -0.465 5.953 -7.982 1.00 92.12 99 GLY A C 1
ATOM 795 O O . GLY A 1 99 ? -0.921 5.105 -7.217 1.00 92.12 99 GLY A O 1
ATOM 796 N N . VAL A 1 100 ? -1.116 7.090 -8.253 1.00 92.00 100 VAL A N 1
ATOM 797 C CA . VAL A 1 100 ? -2.362 7.455 -7.555 1.00 92.00 100 VAL A CA 1
ATOM 798 C C . VAL A 1 100 ? -3.555 6.615 -7.996 1.00 92.00 100 VAL A C 1
ATOM 800 O O . VAL A 1 100 ? -4.398 6.342 -7.156 1.00 92.00 100 VAL A O 1
ATOM 803 N N . THR A 1 101 ? -3.581 6.175 -9.264 1.00 89.56 101 THR A N 1
ATOM 804 C CA . THR A 1 101 ? -4.680 5.466 -9.947 1.00 89.56 101 THR A CA 1
ATOM 805 C C . THR A 1 101 ? -6.060 6.148 -9.857 1.00 89.56 101 THR A C 1
ATOM 807 O O . THR A 1 101 ? -6.391 6.838 -8.901 1.00 89.56 101 THR A O 1
ATOM 810 N N . LYS A 1 102 ? -6.898 6.001 -10.894 1.00 91.38 102 LYS A N 1
ATOM 811 C CA . LYS A 1 102 ? -8.288 6.519 -10.873 1.00 91.38 102 LYS A CA 1
ATOM 812 C C . LYS A 1 102 ? -9.250 5.576 -10.137 1.00 91.38 102 LYS A C 1
ATOM 814 O O . LYS A 1 102 ? -10.377 5.967 -9.865 1.00 91.38 102 LYS A O 1
ATOM 819 N N . GLU A 1 103 ? -8.808 4.355 -9.842 1.00 94.38 103 GLU A N 1
ATOM 820 C CA . GLU A 1 103 ? -9.660 3.278 -9.322 1.00 94.38 103 GLU A CA 1
ATOM 821 C C . GLU A 1 103 ? -9.775 3.282 -7.786 1.00 94.38 103 GLU A C 1
ATOM 823 O O . GLU A 1 103 ? -10.732 2.744 -7.235 1.00 94.38 103 GLU A O 1
ATOM 828 N N . ALA A 1 104 ? -8.801 3.859 -7.075 1.00 96.25 104 ALA A N 1
ATOM 829 C CA . ALA A 1 104 ? -8.763 3.832 -5.613 1.00 96.25 104 ALA A CA 1
ATOM 830 C C . ALA A 1 104 ? -9.802 4.776 -4.985 1.00 96.25 104 ALA A C 1
ATOM 832 O O . ALA A 1 104 ? -10.025 5.881 -5.476 1.00 96.25 104 ALA A O 1
ATOM 833 N N . ASP A 1 105 ? -10.379 4.378 -3.847 1.00 97.62 105 ASP A N 1
ATOM 834 C CA . ASP A 1 105 ? -11.332 5.213 -3.100 1.00 97.62 105 ASP A CA 1
ATOM 835 C C . ASP A 1 105 ? -10.627 6.345 -2.343 1.00 97.62 105 ASP A C 1
ATOM 837 O O . ASP A 1 105 ? -11.186 7.424 -2.142 1.00 97.62 105 ASP A O 1
ATOM 841 N N . ALA A 1 106 ? -9.384 6.107 -1.922 1.00 96.38 106 ALA A N 1
ATOM 842 C CA . ALA A 1 106 ? -8.522 7.117 -1.327 1.00 96.38 106 ALA A CA 1
ATOM 843 C C . ALA A 1 106 ? -7.048 6.833 -1.624 1.00 96.38 106 ALA A C 1
ATOM 845 O O . ALA A 1 106 ? -6.644 5.688 -1.843 1.00 96.38 106 ALA A O 1
ATOM 846 N N . VAL A 1 107 ? -6.235 7.890 -1.589 1.00 96.12 107 VAL A N 1
ATOM 847 C CA . VAL A 1 107 ? -4.800 7.815 -1.872 1.00 96.12 107 VAL A CA 1
ATOM 848 C C . VAL A 1 107 ? -4.002 8.565 -0.813 1.00 96.12 107 VAL A C 1
ATOM 850 O O . VAL A 1 107 ? -4.255 9.737 -0.535 1.00 96.12 107 VAL A O 1
ATOM 853 N N . VAL A 1 108 ? -2.979 7.905 -0.279 1.00 96.44 108 VAL A N 1
ATOM 854 C CA . VAL A 1 108 ? -1.911 8.501 0.521 1.00 96.44 108 VAL A CA 1
ATOM 855 C C . VAL A 1 108 ? -0.656 8.573 -0.343 1.00 96.44 108 VAL A C 1
ATOM 857 O O . VAL A 1 108 ? 0.013 7.570 -0.579 1.00 96.44 108 VAL A O 1
ATOM 860 N N . CYS A 1 109 ? -0.318 9.769 -0.822 1.00 95.50 109 CYS A N 1
ATOM 861 C CA . CYS A 1 109 ? 0.942 9.994 -1.527 1.00 95.50 109 CYS A CA 1
ATOM 862 C C . CYS A 1 109 ? 2.046 10.345 -0.519 1.00 95.50 109 CYS A C 1
ATOM 864 O O . CYS A 1 109 ? 2.124 11.482 -0.054 1.00 95.50 109 CYS A O 1
ATOM 866 N N . ASN A 1 110 ? 2.902 9.380 -0.181 1.00 95.31 110 ASN A N 1
ATOM 867 C CA . ASN A 1 110 ? 4.002 9.546 0.776 1.00 95.31 110 ASN A CA 1
ATOM 868 C C . ASN A 1 110 ? 5.336 9.957 0.122 1.00 95.31 110 ASN A C 1
ATOM 870 O O . ASN A 1 110 ? 6.335 10.119 0.824 1.00 95.31 110 ASN A O 1
ATOM 874 N N . PHE A 1 111 ? 5.347 10.124 -1.208 1.00 93.31 111 PHE A N 1
ATOM 875 C CA . PHE A 1 111 ? 6.474 10.571 -2.046 1.00 93.31 111 PHE A CA 1
ATOM 876 C C . PHE A 1 111 ? 7.745 9.706 -2.005 1.00 93.31 111 PHE A C 1
ATOM 878 O O . PHE A 1 111 ? 8.690 9.978 -2.745 1.00 93.31 111 PHE A O 1
ATOM 885 N N . SER A 1 112 ? 7.803 8.671 -1.168 1.00 90.00 112 SER A N 1
ATOM 886 C CA . SER A 1 112 ? 9.018 7.898 -0.945 1.00 90.00 112 SER A CA 1
ATOM 887 C C . SER A 1 112 ? 8.720 6.521 -0.363 1.00 90.00 112 SER A C 1
ATOM 889 O O . SER A 1 112 ? 7.802 6.329 0.426 1.00 90.00 112 SER A O 1
ATOM 891 N N . ALA A 1 113 ? 9.578 5.580 -0.729 1.00 89.25 113 ALA A N 1
ATOM 892 C CA . ALA A 1 113 ? 9.657 4.231 -0.192 1.00 89.25 113 ALA A CA 1
ATOM 893 C C . ALA A 1 113 ? 10.540 4.120 1.069 1.00 89.25 113 ALA A C 1
ATOM 895 O O . ALA A 1 113 ? 10.861 3.016 1.503 1.00 89.25 113 ALA A O 1
ATOM 896 N N . SER A 1 114 ? 11.008 5.243 1.617 1.00 91.75 114 SER A N 1
ATOM 897 C CA . SER A 1 114 ? 11.875 5.252 2.795 1.00 91.75 114 SER A CA 1
ATOM 898 C C . SER A 1 114 ? 11.125 4.795 4.054 1.00 91.75 114 SER A C 1
ATOM 900 O O . SER A 1 114 ? 9.914 5.023 4.159 1.00 91.75 114 SER A O 1
ATOM 902 N N . PRO A 1 115 ? 11.838 4.226 5.046 1.00 92.56 115 PRO A N 1
ATOM 903 C CA . PRO A 1 115 ? 11.222 3.734 6.278 1.00 92.56 115 PRO A CA 1
ATOM 904 C C . PRO A 1 115 ? 10.344 4.785 6.975 1.00 92.56 115 PRO A C 1
ATOM 906 O O . PRO A 1 115 ? 9.217 4.496 7.370 1.00 92.56 115 PRO A O 1
ATOM 909 N N . ASP A 1 116 ? 10.807 6.034 7.061 1.00 94.31 116 ASP A N 1
ATOM 910 C CA . ASP A 1 116 ? 10.063 7.107 7.733 1.00 94.31 116 ASP A CA 1
ATOM 911 C C . ASP A 1 116 ? 8.802 7.536 6.974 1.00 94.31 116 ASP A C 1
ATOM 913 O O . ASP A 1 116 ? 7.765 7.773 7.591 1.00 94.31 116 ASP A O 1
ATOM 917 N N . SER A 1 117 ? 8.846 7.573 5.638 1.00 95.06 117 SER A N 1
ATOM 918 C CA . SER A 1 117 ? 7.664 7.864 4.817 1.00 95.06 117 SER A CA 1
ATOM 919 C C . SER A 1 117 ? 6.618 6.755 4.908 1.00 95.06 117 SER A C 1
ATOM 921 O O . SER A 1 117 ? 5.418 7.031 4.876 1.00 95.06 117 SER A O 1
ATOM 923 N N . ILE A 1 118 ? 7.055 5.502 5.035 1.00 95.75 118 ILE A N 1
ATOM 924 C CA . ILE A 1 118 ? 6.177 4.346 5.236 1.00 95.75 118 ILE A CA 1
ATOM 925 C C . ILE A 1 118 ? 5.516 4.406 6.619 1.00 95.75 118 ILE A C 1
ATOM 927 O O . ILE A 1 118 ? 4.295 4.282 6.712 1.00 95.75 118 ILE A O 1
ATOM 931 N N . ARG A 1 119 ? 6.293 4.666 7.679 1.00 96.81 119 ARG A N 1
ATOM 932 C CA . ARG A 1 119 ? 5.767 4.828 9.046 1.00 96.81 119 ARG A CA 1
ATOM 933 C C . ARG A 1 119 ? 4.767 5.976 9.133 1.00 96.81 119 ARG A C 1
ATOM 935 O O . ARG A 1 119 ? 3.668 5.780 9.636 1.00 96.81 119 ARG A O 1
ATOM 942 N N . ALA A 1 120 ? 5.095 7.134 8.559 1.00 97.56 120 ALA A N 1
ATOM 943 C CA . ALA A 1 120 ? 4.192 8.281 8.532 1.00 97.56 120 ALA A CA 1
ATOM 944 C C . ALA A 1 120 ? 2.890 7.990 7.760 1.00 97.56 120 ALA A C 1
ATOM 946 O O . ALA A 1 120 ? 1.823 8.464 8.151 1.00 97.56 120 ALA A O 1
ATOM 947 N N . ALA A 1 121 ? 2.951 7.198 6.682 1.00 97.81 121 ALA A N 1
ATOM 948 C CA . ALA A 1 121 ? 1.756 6.772 5.957 1.00 97.81 121 ALA A CA 1
ATOM 949 C C . ALA A 1 121 ? 0.862 5.860 6.814 1.00 97.81 121 ALA A C 1
ATOM 951 O O . ALA A 1 121 ? -0.346 6.080 6.862 1.00 97.81 121 ALA A O 1
ATOM 952 N N . ALA A 1 122 ? 1.438 4.889 7.531 1.00 98.06 122 ALA A N 1
ATOM 953 C CA . ALA A 1 122 ? 0.694 4.055 8.479 1.00 98.06 122 ALA A CA 1
ATOM 954 C C . ALA A 1 122 ? 0.092 4.896 9.622 1.00 98.06 122 ALA A C 1
ATOM 956 O O . ALA A 1 122 ? -1.101 4.794 9.909 1.00 98.06 122 ALA A O 1
ATOM 957 N N . ASP A 1 123 ? 0.870 5.809 10.209 1.00 98.38 123 ASP A N 1
ATOM 958 C CA . ASP A 1 123 ? 0.395 6.727 11.246 1.00 98.38 123 ASP A CA 1
ATOM 959 C C . ASP A 1 123 ? -0.786 7.589 10.782 1.00 98.38 123 ASP A C 1
ATOM 961 O O . ASP A 1 123 ? -1.724 7.820 11.550 1.00 98.38 123 ASP A O 1
ATOM 965 N N . LEU A 1 124 ? -0.762 8.056 9.532 1.00 97.69 124 LEU A N 1
ATOM 966 C CA . LEU A 1 124 ? -1.861 8.801 8.920 1.00 97.69 124 LEU A CA 1
ATOM 967 C C . LEU A 1 124 ? -3.110 7.926 8.743 1.00 97.69 124 LEU A C 1
ATOM 969 O O . LEU A 1 124 ? -4.204 8.356 9.101 1.00 97.69 124 LEU A O 1
ATOM 973 N N . LEU A 1 125 ? -2.953 6.702 8.227 1.00 97.56 125 LEU A N 1
ATOM 974 C CA . LEU A 1 125 ? -4.057 5.757 8.001 1.00 97.56 125 LEU A CA 1
ATOM 975 C C . LEU A 1 125 ? -4.812 5.421 9.294 1.00 97.56 125 LEU A C 1
ATOM 977 O O . LEU A 1 125 ? -6.031 5.278 9.280 1.00 97.56 125 LEU A O 1
ATOM 981 N N . PHE A 1 126 ? -4.098 5.351 10.416 1.00 97.75 126 PHE A N 1
ATOM 982 C CA . PHE A 1 126 ? -4.673 5.113 11.742 1.00 97.75 126 PHE A CA 1
ATOM 983 C C . PHE A 1 126 ? -4.983 6.399 12.529 1.00 97.75 126 PHE A C 1
ATOM 985 O O . PHE A 1 126 ? -5.334 6.334 13.707 1.00 97.75 126 PHE A O 1
ATOM 992 N N . GLY A 1 127 ? -4.844 7.576 11.913 1.00 96.69 127 GLY A N 1
ATOM 993 C CA . GLY A 1 127 ? -5.216 8.860 12.509 1.00 96.69 127 GLY A CA 1
ATOM 994 C C . GLY A 1 127 ? -4.299 9.371 13.628 1.00 96.69 127 GLY A C 1
ATOM 995 O O . GLY A 1 127 ? -4.676 10.319 14.322 1.00 96.69 127 GLY A O 1
ATOM 996 N N . LYS A 1 128 ? -3.100 8.796 13.809 1.00 97.62 128 LYS A N 1
ATOM 997 C CA . LYS A 1 128 ? -2.070 9.349 14.711 1.00 97.62 128 LYS A CA 1
ATOM 998 C C . LYS A 1 128 ? -1.493 10.650 14.155 1.00 97.62 128 LYS A C 1
ATOM 1000 O O . LYS A 1 128 ? -1.280 11.602 14.904 1.00 97.62 128 LYS A O 1
ATOM 1005 N N . ILE A 1 129 ? -1.289 10.704 12.840 1.00 96.19 129 ILE A N 1
ATOM 1006 C CA . ILE A 1 129 ? -1.001 11.942 12.112 1.00 96.19 129 ILE A CA 1
ATOM 1007 C C . ILE A 1 129 ? -2.311 12.453 11.519 1.00 96.19 129 ILE A C 1
ATOM 1009 O O . ILE A 1 129 ? -3.080 11.692 10.937 1.00 96.19 129 ILE A O 1
ATOM 1013 N N . LYS A 1 130 ? -2.570 13.756 11.653 1.00 94.31 130 LYS A N 1
ATOM 1014 C CA . LYS A 1 130 ? -3.705 14.414 10.997 1.00 94.31 130 LYS A CA 1
ATOM 1015 C C . LYS A 1 130 ? -3.217 15.135 9.743 1.00 94.31 130 LYS A C 1
ATOM 1017 O O . LYS A 1 130 ? -2.240 15.882 9.839 1.00 94.31 130 LYS A O 1
ATOM 1022 N N . PRO A 1 131 ? -3.879 14.964 8.586 1.00 90.94 131 PRO A N 1
ATOM 1023 C CA . PRO A 1 131 ? -3.535 15.739 7.406 1.00 90.94 131 PRO A CA 1
ATOM 1024 C C . PRO A 1 131 ? -3.826 17.222 7.665 1.00 90.94 131 PRO A C 1
ATOM 1026 O O . PRO A 1 131 ? -4.812 17.569 8.319 1.00 90.94 131 PRO A O 1
ATOM 1029 N N . SER A 1 132 ? -2.981 18.109 7.139 1.00 93.31 132 SER A N 1
ATOM 1030 C CA . SER A 1 132 ? -3.290 19.538 7.156 1.00 93.31 132 SER A CA 1
ATOM 1031 C C . SER A 1 132 ? -4.337 19.849 6.079 1.00 93.31 132 SER A C 1
ATOM 1033 O O . SER A 1 132 ? -4.135 19.467 4.923 1.00 93.31 132 SER A O 1
ATOM 1035 N N . PRO A 1 133 ? -5.416 20.592 6.397 1.00 90.00 133 PRO A N 1
ATOM 1036 C CA . PRO A 1 133 ? -6.438 20.968 5.416 1.00 90.00 133 PRO A CA 1
ATOM 1037 C C . PRO A 1 133 ? -5.904 21.907 4.325 1.00 90.00 133 PRO A C 1
ATOM 1039 O O . PRO A 1 133 ? -6.562 22.120 3.311 1.00 90.00 133 PRO A O 1
ATOM 1042 N N . THR A 1 134 ? -4.718 22.489 4.525 1.00 92.31 134 THR A N 1
ATOM 1043 C CA . THR A 1 134 ? -4.057 23.366 3.553 1.00 92.31 134 THR A CA 1
ATOM 1044 C C . THR A 1 134 ? -3.033 22.644 2.682 1.00 92.31 134 THR A C 1
ATOM 1046 O O . THR A 1 134 ? -2.504 23.260 1.755 1.00 92.31 134 THR A O 1
ATOM 1049 N N . THR A 1 135 ? -2.744 21.363 2.947 1.00 89.06 135 THR A N 1
ATOM 1050 C C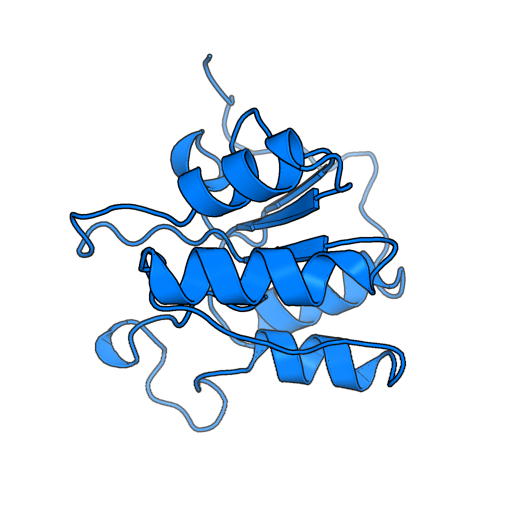A . THR A 1 135 ? -1.823 20.580 2.118 1.00 89.06 135 THR A CA 1
ATOM 1051 C C . THR A 1 135 ? -2.392 20.440 0.712 1.00 89.06 135 THR A C 1
ATOM 1053 O O . THR A 1 135 ? -3.528 20.013 0.520 1.00 89.06 135 THR A O 1
ATOM 1056 N N . LYS A 1 136 ? -1.573 20.779 -0.284 1.00 85.00 136 LYS A N 1
ATOM 1057 C CA . LYS A 1 136 ? -1.879 20.598 -1.703 1.00 85.00 136 LYS A CA 1
ATOM 1058 C C . LYS A 1 136 ? -0.794 19.745 -2.334 1.00 85.00 136 LYS A C 1
ATOM 1060 O O . LYS A 1 136 ? 0.375 19.868 -1.968 1.00 85.00 136 LYS A O 1
ATOM 1065 N N . LEU A 1 137 ? -1.172 18.911 -3.299 1.00 83.62 137 LEU A N 1
ATOM 1066 C CA . LEU A 1 137 ? -0.183 18.276 -4.161 1.00 83.62 137 LEU A CA 1
ATOM 1067 C C . LEU A 1 137 ? 0.571 19.377 -4.929 1.00 83.62 137 LEU A C 1
ATOM 1069 O O . LEU A 1 137 ? -0.067 20.286 -5.464 1.00 83.62 137 LEU A O 1
ATOM 1073 N N . PRO A 1 138 ? 1.914 19.318 -4.994 1.00 81.62 138 PRO A N 1
ATOM 1074 C CA . PRO A 1 138 ? 2.716 20.301 -5.723 1.00 81.62 138 PRO A CA 1
ATOM 1075 C C . PRO A 1 138 ? 2.618 20.123 -7.246 1.00 81.62 138 PRO A C 1
ATOM 1077 O O . PRO A 1 138 ? 3.209 20.892 -7.999 1.00 81.62 138 PRO A O 1
ATOM 1080 N N . VAL A 1 139 ? 1.894 19.099 -7.700 1.00 82.69 139 VAL A N 1
ATOM 1081 C CA . VAL A 1 139 ? 1.665 18.770 -9.103 1.00 82.69 139 VAL A CA 1
ATOM 1082 C C . VAL A 1 139 ? 0.169 18.646 -9.363 1.00 82.69 139 VAL A C 1
ATOM 1084 O O . VAL A 1 139 ? -0.601 18.262 -8.483 1.00 82.69 139 VAL A O 1
ATOM 1087 N N . SER A 1 140 ? -0.244 18.972 -10.583 1.00 75.88 140 SER A N 1
ATOM 1088 C CA . SER A 1 140 ? -1.588 18.688 -11.068 1.00 75.88 140 SER A CA 1
ATOM 1089 C C . SER A 1 140 ? -1.672 17.239 -11.534 1.00 75.88 140 SER A C 1
ATOM 1091 O O . SER A 1 140 ? -0.886 16.829 -12.393 1.00 75.88 140 SER A O 1
ATOM 1093 N N . ASN A 1 141 ? -2.665 16.497 -11.049 1.00 64.00 141 ASN A N 1
ATOM 1094 C CA . ASN A 1 141 ? -3.025 15.199 -11.614 1.00 64.00 141 ASN A CA 1
ATOM 1095 C C . ASN A 1 141 ? -3.749 15.475 -12.941 1.00 64.00 141 ASN A C 1
ATOM 1097 O O . ASN A 1 141 ? -4.976 15.550 -12.976 1.00 64.00 141 ASN A O 1
ATOM 1101 N N . ALA A 1 142 ? -2.996 15.770 -14.005 1.00 44.44 142 ALA A N 1
ATOM 1102 C CA . ALA A 1 142 ? -3.574 15.975 -15.328 1.00 44.44 142 ALA A CA 1
ATOM 1103 C C . ALA A 1 142 ? -4.270 14.668 -15.763 1.00 44.44 142 ALA A C 1
ATOM 1105 O O . ALA A 1 142 ? -3.656 13.604 -15.629 1.00 44.44 142 ALA A O 1
ATOM 1106 N N . PRO A 1 143 ? -5.546 14.720 -16.184 1.00 48.12 143 PRO A N 1
ATOM 1107 C CA . PRO A 1 143 ? -6.291 13.540 -16.606 1.00 48.12 143 PRO A CA 1
ATOM 1108 C C . PRO A 1 143 ? -5.766 12.904 -17.887 1.00 48.12 143 PRO A C 1
ATOM 1110 O O . PRO A 1 143 ? -5.205 13.630 -18.740 1.00 48.12 143 PRO A O 1
#

Secondary structure (DSSP, 8-state):
-EEPPPGGGS-SSTT--TTHHHHHHHTT-S-----EE-SS--HHHHHHHHHHHTT-S-EEEE----TT-SS--SHHHHHHHHHTT--EEEEES--SHHHH-SS-SEEEE-S--SHHHHHHHHHHHTTSSPPPTT---SS----

pLDDT: mean 93.06, std 8.33, range [44.44, 98.75]

Sequence (143 aa):
IEQRIPYAFLGKDSYSHTHMFCEAMANHSYNLILTDTAFHATDEEVAECLELAKQADLVVMTNYYARIVKEGTNWHLVKKLKEAGHTVVVVTNYPYIEGVTKEADAVVCNFSASPDSIRAAADLLFGKIKPSPTTKLPVSNAP

Radius of gyration: 14.36 Å; chains: 1; bounding box: 38×39×32 Å

Foldseek 3Di:
DEAFDPQVPADPDPLDDGCLLVVLLVVQDPPDDDDYAYQAHDPVSLVVCLVVQVVDQAAEYEFEADPPDPSATPLVSLVSCVVSPHAYEYEYLDPECSGQPPRHPYYHHLVDPYSVSSNVSSCVVSPVDDDDPPDDDPDDHDD